Protein AF-A0A8T3LHT8-F1 (afdb_monomer_lite)

Radius of gyration: 14.56 Å; chains: 1; bounding box: 36×24×41 Å

Structure (mmCIF, N/CA/C/O backbone):
data_AF-A0A8T3LHT8-F1
#
_entry.id   AF-A0A8T3LHT8-F1
#
loop_
_atom_site.group_PDB
_atom_site.id
_atom_site.type_symbol
_atom_sit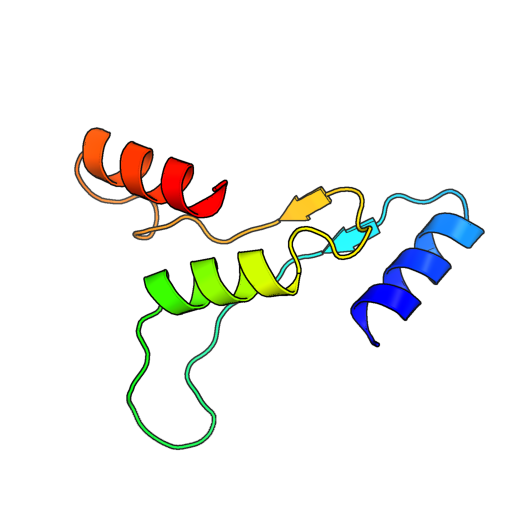e.label_atom_id
_atom_site.label_alt_id
_atom_site.label_comp_id
_atom_site.label_asym_id
_atom_site.label_entity_id
_atom_site.label_seq_id
_atom_site.pdbx_PDB_ins_code
_atom_site.Cartn_x
_atom_site.Cartn_y
_atom_site.Cartn_z
_atom_site.occupancy
_atom_site.B_iso_or_equiv
_atom_site.auth_seq_id
_atom_site.auth_comp_id
_atom_site.auth_asym_id
_atom_site.auth_atom_id
_atom_site.pdbx_PDB_model_num
ATOM 1 N N . ASP A 1 1 ? -17.667 -4.747 1.041 1.00 75.88 1 ASP A N 1
ATOM 2 C CA . ASP A 1 1 ? -16.470 -4.039 1.525 1.00 75.88 1 ASP A CA 1
ATOM 3 C C . ASP A 1 1 ? -15.657 -4.911 2.469 1.00 75.88 1 ASP A C 1
ATOM 5 O O . ASP A 1 1 ? -15.805 -4.812 3.677 1.00 75.88 1 ASP A O 1
ATOM 9 N N . MET A 1 2 ? -14.779 -5.768 1.939 1.00 97.75 2 MET A N 1
ATOM 10 C CA . MET A 1 2 ? -14.002 -6.702 2.773 1.00 97.75 2 MET A CA 1
ATOM 11 C C . MET A 1 2 ? -13.041 -5.980 3.732 1.00 97.75 2 MET A C 1
ATOM 13 O O . MET A 1 2 ? -12.958 -6.332 4.904 1.00 97.75 2 MET A O 1
ATOM 17 N N . VAL A 1 3 ? -12.323 -4.961 3.241 1.00 98.19 3 VAL A N 1
ATOM 18 C CA . VAL A 1 3 ? -11.375 -4.193 4.067 1.00 98.19 3 VAL A CA 1
ATOM 19 C C . VAL A 1 3 ? -12.106 -3.423 5.163 1.00 98.19 3 VAL A C 1
ATOM 21 O O . VAL A 1 3 ? -11.672 -3.446 6.308 1.00 98.19 3 VAL A O 1
ATOM 24 N N . LYS A 1 4 ? -13.251 -2.813 4.842 1.00 98.00 4 LYS A N 1
ATOM 25 C CA . LYS A 1 4 ? -14.068 -2.104 5.829 1.00 98.00 4 LYS A CA 1
ATOM 26 C C . LYS A 1 4 ? -14.550 -3.040 6.939 1.00 98.00 4 LYS A C 1
ATOM 28 O O . LYS A 1 4 ? -14.399 -2.715 8.107 1.00 98.00 4 LYS A O 1
ATOM 33 N N . GLU A 1 5 ? -15.087 -4.207 6.580 1.00 98.56 5 GLU A N 1
ATOM 34 C CA . GLU A 1 5 ? -15.540 -5.211 7.552 1.00 98.56 5 GLU A CA 1
ATOM 35 C C . GLU A 1 5 ? -14.400 -5.680 8.468 1.00 98.56 5 GLU A C 1
ATOM 37 O O . GLU A 1 5 ? -14.592 -5.818 9.675 1.00 98.56 5 GLU A O 1
ATOM 42 N N . PHE A 1 6 ? -13.203 -5.883 7.910 1.00 98.69 6 PHE A N 1
ATOM 43 C CA . PHE A 1 6 ? -12.012 -6.234 8.682 1.00 98.69 6 PHE A CA 1
ATOM 44 C C . PHE A 1 6 ? -11.595 -5.114 9.644 1.00 98.69 6 PHE A C 1
ATOM 46 O O . PHE A 1 6 ? -11.390 -5.370 10.830 1.00 98.69 6 PHE A O 1
ATOM 53 N N . THR A 1 7 ? -11.524 -3.874 9.160 1.00 98.50 7 THR A N 1
ATOM 54 C CA . THR A 1 7 ? -11.168 -2.710 9.978 1.00 98.50 7 THR A CA 1
ATOM 55 C C . THR A 1 7 ? -12.176 -2.480 11.105 1.00 98.50 7 THR A C 1
ATOM 57 O O . THR A 1 7 ? -11.772 -2.357 12.260 1.00 98.50 7 THR A O 1
ATOM 60 N N . ASP A 1 8 ? -13.480 -2.534 10.816 1.00 98.50 8 ASP A N 1
ATOM 61 C CA . ASP A 1 8 ? -14.538 -2.406 11.827 1.00 98.50 8 ASP A CA 1
ATOM 62 C C . ASP A 1 8 ? -14.439 -3.519 12.893 1.00 98.50 8 ASP A C 1
ATOM 64 O O . ASP A 1 8 ? -14.642 -3.284 14.091 1.00 98.50 8 ASP A O 1
ATOM 68 N N . LEU A 1 9 ? -14.091 -4.745 12.485 1.00 98.75 9 LEU A N 1
ATOM 69 C CA . LEU A 1 9 ? -13.887 -5.863 13.405 1.00 98.75 9 LEU A CA 1
ATOM 70 C C . LEU A 1 9 ? -12.682 -5.627 14.327 1.00 98.75 9 LEU A C 1
ATOM 72 O O . LEU A 1 9 ? -12.796 -5.845 15.533 1.00 98.75 9 LEU A O 1
ATOM 76 N N . CYS A 1 10 ? -11.553 -5.155 13.793 1.00 98.81 10 CYS A N 1
ATOM 77 C CA . CYS A 1 10 ? -10.378 -4.800 14.590 1.00 98.81 10 CYS A CA 1
ATOM 78 C C . CYS A 1 10 ? -10.706 -3.688 15.594 1.00 98.81 10 CYS A C 1
ATOM 80 O O . CYS A 1 10 ? -10.498 -3.854 16.800 1.00 98.81 10 CYS A O 1
ATOM 82 N N . HIS A 1 11 ? -11.292 -2.588 15.119 1.00 98.62 11 HIS A N 1
ATOM 83 C CA . HIS A 1 11 ? -11.586 -1.415 15.941 1.00 98.62 11 HIS A CA 1
ATOM 84 C C . HIS A 1 11 ? -12.617 -1.705 17.033 1.00 98.62 11 HIS A C 1
ATOM 86 O O . HIS A 1 11 ? -12.437 -1.267 18.169 1.00 98.62 11 HIS A O 1
ATOM 92 N N . SER A 1 12 ? -13.642 -2.518 16.750 1.00 98.69 12 SER A N 1
ATOM 93 C CA . SER A 1 12 ? -14.634 -2.929 17.761 1.00 98.69 12 SER A CA 1
ATOM 94 C C . SER A 1 12 ? -14.044 -3.757 18.910 1.00 98.69 12 SER A C 1
ATOM 96 O O . SER A 1 12 ? -14.648 -3.830 19.979 1.00 98.69 12 SER A O 1
ATOM 98 N N . HIS A 1 13 ? -12.850 -4.327 18.726 1.00 98.69 13 HIS A N 1
ATOM 99 C CA . HIS A 1 13 ? -12.121 -5.086 19.745 1.00 98.69 13 HIS A CA 1
ATOM 100 C C . HIS A 1 13 ? -10.912 -4.328 20.315 1.00 98.69 13 HIS A C 1
ATOM 102 O O . HIS A 1 13 ? -10.132 -4.908 21.070 1.00 98.69 13 HIS A O 1
ATOM 108 N N . GLY A 1 14 ? -10.734 -3.046 19.972 1.00 98.56 14 GLY A N 1
ATOM 109 C CA . GLY A 1 14 ? -9.568 -2.269 20.399 1.00 98.56 14 GLY A CA 1
ATOM 110 C C . GLY A 1 14 ? -8.244 -2.783 19.820 1.00 98.56 14 GLY A C 1
ATOM 111 O O . GLY A 1 14 ? -7.198 -2.618 20.446 1.00 98.56 14 GLY A O 1
ATOM 112 N N . LEU A 1 15 ? -8.287 -3.443 18.658 1.00 98.88 15 LEU A N 1
ATOM 113 C CA . LEU A 1 15 ? -7.125 -3.973 17.948 1.00 98.88 15 LEU A CA 1
ATOM 114 C C . LEU A 1 15 ? -6.740 -3.076 16.768 1.00 98.88 15 LEU A C 1
ATOM 116 O O . LEU A 1 15 ? -7.583 -2.407 16.174 1.00 98.88 15 LEU A O 1
ATOM 120 N N . VAL A 1 16 ? -5.460 -3.132 16.398 1.00 98.62 16 VAL A N 1
ATOM 121 C CA . VAL A 1 16 ? -4.909 -2.484 15.199 1.00 98.62 16 VAL A CA 1
ATOM 122 C C . VAL A 1 16 ? -5.332 -3.262 13.947 1.00 98.62 16 VAL A C 1
ATOM 124 O O . VAL A 1 16 ? -5.194 -4.487 13.902 1.00 98.62 16 VAL A O 1
ATOM 127 N N . SER A 1 17 ? -5.803 -2.553 12.923 1.00 98.75 17 SER A N 1
ATOM 128 C CA . SER A 1 17 ? -6.074 -3.064 11.578 1.00 98.75 17 SER A CA 1
ATOM 129 C C . SER A 1 17 ? -4.844 -2.881 10.686 1.00 98.75 17 SER A C 1
ATOM 131 O O . SER A 1 17 ? -4.418 -1.758 10.417 1.00 98.75 17 SER A O 1
ATOM 133 N N . ILE A 1 18 ? -4.262 -3.987 10.217 1.00 98.75 18 ILE A N 1
ATOM 134 C CA . ILE A 1 18 ? -3.140 -3.979 9.268 1.00 98.75 18 ILE A CA 1
ATOM 135 C C . ILE A 1 18 ? -3.595 -4.656 7.983 1.00 98.75 18 ILE A C 1
ATOM 137 O O . ILE A 1 18 ? -3.969 -5.830 8.011 1.00 98.75 18 ILE A O 1
ATOM 141 N N . ILE A 1 19 ? -3.516 -3.945 6.859 1.00 98.56 19 ILE A N 1
ATOM 142 C CA . ILE A 1 19 ? -3.823 -4.512 5.543 1.00 98.56 19 ILE A CA 1
ATOM 143 C C . ILE A 1 19 ? -2.553 -4.715 4.728 1.00 98.56 19 ILE A C 1
ATOM 145 O O . ILE A 1 19 ? -1.618 -3.921 4.800 1.00 98.56 19 ILE A O 1
ATOM 149 N N . GLU A 1 20 ? -2.535 -5.784 3.935 1.00 98.62 20 GLU A N 1
ATOM 150 C CA . GLU A 1 20 ? -1.437 -6.104 3.022 1.00 98.62 20 GLU A CA 1
ATOM 151 C C . GLU A 1 20 ? -1.971 -6.322 1.601 1.00 98.62 20 GLU A C 1
ATOM 153 O O . GLU A 1 20 ? -2.205 -7.465 1.194 1.00 98.62 20 GLU A O 1
ATOM 158 N N . PRO A 1 21 ? -2.225 -5.248 0.832 1.00 98.31 21 PRO A N 1
ATOM 159 C CA . PRO A 1 21 ? -2.539 -5.391 -0.580 1.00 98.31 21 PRO A CA 1
ATOM 160 C C . PRO A 1 21 ? -1.332 -5.951 -1.334 1.00 98.31 21 PRO A C 1
ATOM 162 O O . PRO A 1 21 ? -0.232 -5.403 -1.277 1.00 98.31 21 PRO A O 1
ATOM 165 N N . VAL A 1 22 ? -1.553 -7.056 -2.047 1.00 98.56 22 VAL A N 1
ATOM 166 C CA . VAL A 1 22 ? -0.539 -7.740 -2.860 1.00 98.56 22 VAL A CA 1
ATOM 167 C C . VAL A 1 22 ? -1.038 -7.814 -4.290 1.00 98.56 22 VAL A C 1
ATOM 169 O O . VAL A 1 22 ? -2.114 -8.364 -4.554 1.00 98.56 22 VAL A O 1
ATOM 172 N N . VAL A 1 23 ? -0.253 -7.297 -5.229 1.00 98.44 23 VAL A N 1
ATOM 173 C CA . VAL A 1 23 ? -0.663 -7.250 -6.630 1.00 98.44 23 VAL A CA 1
ATOM 174 C C . VAL A 1 23 ? -0.477 -8.603 -7.301 1.00 98.44 23 VAL A C 1
ATOM 176 O O . VAL A 1 23 ? 0.455 -9.361 -7.027 1.00 98.44 23 VAL A O 1
ATOM 179 N N . ARG A 1 24 ? -1.391 -8.936 -8.210 1.00 98.38 24 ARG A N 1
ATOM 180 C CA . ARG A 1 24 ? -1.362 -10.178 -8.987 1.00 98.38 24 ARG A CA 1
ATOM 181 C C . ARG A 1 24 ? -1.689 -9.882 -10.451 1.00 98.38 24 ARG A C 1
ATOM 183 O O . ARG A 1 24 ? -2.491 -8.984 -10.706 1.00 98.38 24 ARG A O 1
ATOM 190 N N . PRO A 1 25 ? -1.142 -10.660 -11.403 1.00 98.06 25 PRO A N 1
ATOM 191 C CA . PRO A 1 25 ? -1.567 -10.598 -12.796 1.00 98.06 25 PRO A CA 1
ATOM 1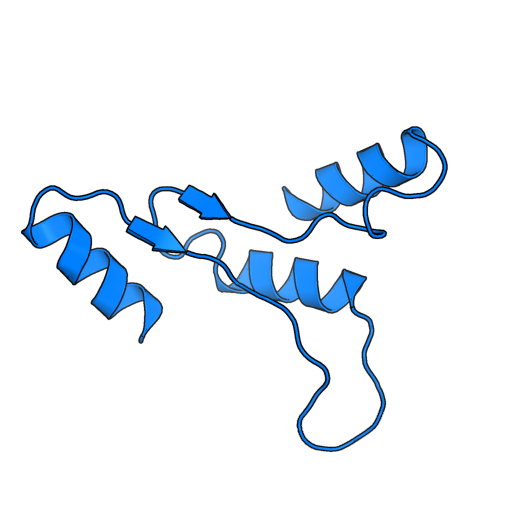92 C C . PRO A 1 25 ? -3.082 -10.812 -12.948 1.00 98.06 25 PRO A C 1
ATOM 194 O O . PRO A 1 25 ? -3.689 -11.522 -12.133 1.00 98.06 25 PRO A O 1
ATOM 197 N N . PRO A 1 26 ? -3.707 -10.243 -13.994 1.00 97.81 26 PRO A N 1
ATOM 198 C CA . PRO A 1 26 ? -5.135 -10.403 -14.221 1.00 97.81 26 PRO A CA 1
ATOM 199 C C . PRO A 1 26 ? -5.496 -11.870 -14.485 1.00 97.81 26 PRO A C 1
ATOM 201 O O . PRO A 1 26 ? -4.714 -12.648 -15.025 1.00 97.81 26 PRO A O 1
ATOM 204 N N . ARG A 1 27 ? -6.738 -12.255 -14.158 1.00 97.50 27 ARG A N 1
ATOM 205 C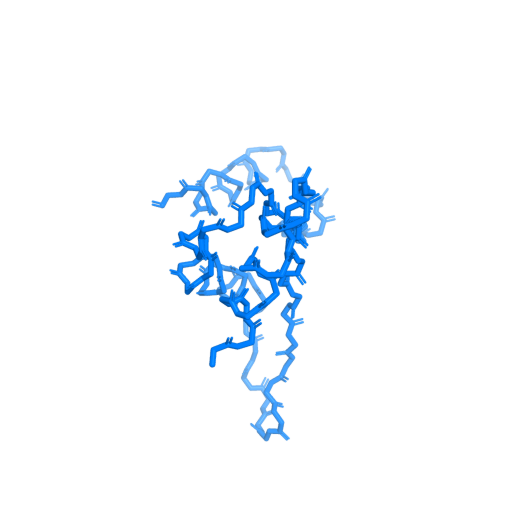 CA . ARG A 1 27 ? -7.230 -13.631 -14.382 1.00 97.50 27 ARG A CA 1
ATOM 206 C C . ARG A 1 27 ? -7.270 -14.033 -15.862 1.00 97.50 27 ARG A C 1
ATOM 208 O O . ARG A 1 27 ? -7.299 -15.222 -16.166 1.00 97.50 27 ARG A O 1
ATOM 215 N N . ARG A 1 28 ? -7.368 -13.058 -16.770 1.00 97.62 28 ARG A N 1
ATOM 216 C CA . ARG A 1 28 ? -7.396 -13.238 -18.227 1.00 97.62 28 ARG A CA 1
ATOM 217 C C . ARG A 1 28 ? -6.583 -12.123 -18.881 1.00 97.62 28 ARG A C 1
ATOM 219 O O . ARG A 1 28 ? -6.733 -10.967 -18.496 1.00 97.62 28 ARG A O 1
ATOM 226 N N . GLY A 1 29 ? -5.801 -12.476 -19.898 1.00 96.06 29 GLY A N 1
ATOM 227 C CA . GLY A 1 29 ? -4.847 -11.570 -20.542 1.00 96.06 29 GLY A CA 1
ATOM 228 C C . GLY A 1 29 ? -3.469 -11.600 -19.878 1.00 96.06 29 GLY A C 1
ATOM 229 O O . GLY A 1 29 ? -3.296 -12.180 -18.811 1.00 96.06 29 GLY A O 1
ATOM 230 N N . ASP A 1 30 ? -2.491 -10.993 -20.542 1.00 95.06 30 ASP A N 1
ATOM 231 C CA . ASP A 1 30 ? -1.070 -10.988 -20.167 1.00 95.06 30 ASP A CA 1
ATOM 232 C C . ASP A 1 30 ? -0.527 -9.586 -19.843 1.00 95.06 30 ASP A C 1
ATOM 234 O O . ASP A 1 30 ? 0.611 -9.440 -19.400 1.00 95.06 30 ASP A O 1
ATOM 238 N N . LYS A 1 31 ? -1.341 -8.542 -20.021 1.00 97.56 31 LYS A N 1
ATOM 239 C CA . LYS A 1 31 ? -0.973 -7.169 -19.674 1.00 97.56 31 LYS A CA 1
ATOM 240 C C . LYS A 1 31 ? -0.941 -7.001 -18.159 1.00 97.56 31 LYS A C 1
ATOM 242 O O . LYS A 1 31 ? -1.988 -6.917 -17.520 1.00 97.56 31 LYS A O 1
ATOM 247 N N . PHE A 1 32 ? 0.261 -6.928 -17.603 1.00 98.00 32 PHE A N 1
ATOM 248 C CA . PHE A 1 32 ? 0.482 -6.683 -16.185 1.00 98.00 32 PHE A CA 1
ATOM 249 C C . PHE A 1 32 ? 1.740 -5.839 -15.982 1.00 98.00 32 PHE A C 1
ATOM 251 O O . PHE A 1 32 ? 2.858 -6.328 -16.135 1.00 98.00 32 PHE A O 1
ATOM 258 N N . ASP A 1 33 ? 1.540 -4.571 -15.633 1.00 98.25 33 ASP A N 1
ATOM 259 C CA . ASP A 1 33 ? 2.590 -3.723 -15.078 1.00 98.25 33 ASP A CA 1
ATOM 260 C C . ASP A 1 33 ? 2.484 -3.795 -13.554 1.00 98.25 33 ASP A C 1
ATOM 262 O O . ASP A 1 33 ? 1.560 -3.241 -12.957 1.00 98.25 33 ASP A O 1
ATOM 266 N N . ARG A 1 34 ? 3.412 -4.528 -12.933 1.00 98.31 34 ARG A N 1
ATOM 267 C CA . ARG A 1 34 ? 3.435 -4.712 -11.481 1.00 98.31 34 ARG A CA 1
ATOM 268 C C . ARG A 1 34 ? 3.569 -3.381 -10.745 1.00 98.31 34 ARG A C 1
ATOM 270 O O . ARG A 1 34 ? 2.906 -3.192 -9.733 1.00 98.31 34 ARG A O 1
ATOM 277 N N . GLU A 1 35 ? 4.416 -2.480 -11.231 1.00 98.38 35 GLU A N 1
ATOM 278 C CA . GLU A 1 35 ? 4.713 -1.232 -10.529 1.00 98.38 35 GLU A CA 1
ATOM 279 C C . GLU A 1 35 ? 3.506 -0.302 -10.581 1.00 98.38 35 GLU A C 1
ATOM 281 O O . GLU A 1 35 ? 3.105 0.245 -9.557 1.00 98.38 35 GLU A O 1
ATOM 286 N N . GLN A 1 36 ? 2.853 -0.201 -11.742 1.00 98.38 36 GLN A N 1
ATOM 287 C CA . GLN A 1 36 ? 1.607 0.553 -11.847 1.00 98.38 36 GLN A CA 1
ATOM 288 C C . GLN A 1 36 ? 0.486 -0.080 -11.011 1.00 98.38 36 GLN A C 1
ATOM 290 O O . GLN A 1 36 ? -0.238 0.644 -10.336 1.00 98.38 36 GLN A O 1
ATOM 295 N N . ALA A 1 37 ? 0.387 -1.412 -10.972 1.00 98.50 37 ALA A N 1
ATOM 296 C CA . ALA A 1 37 ? -0.606 -2.096 -10.148 1.00 98.50 37 ALA A CA 1
ATOM 297 C C . ALA A 1 37 ? -0.422 -1.822 -8.644 1.00 98.50 37 ALA A C 1
ATOM 299 O O . ALA A 1 37 ? -1.414 -1.730 -7.925 1.00 98.50 37 ALA A O 1
ATOM 300 N N . ILE A 1 38 ? 0.821 -1.684 -8.158 1.00 98.56 38 ILE A N 1
ATOM 301 C CA . ILE A 1 38 ? 1.088 -1.343 -6.749 1.00 98.56 38 ILE A CA 1
ATOM 302 C C . ILE A 1 38 ? 0.566 0.067 -6.450 1.00 98.56 38 ILE A C 1
ATOM 304 O O . ILE A 1 38 ? -0.098 0.265 -5.434 1.00 98.56 38 ILE A O 1
ATOM 308 N N . ILE A 1 39 ? 0.811 1.027 -7.351 1.00 98.44 39 ILE A N 1
ATOM 309 C CA . ILE A 1 39 ? 0.287 2.397 -7.235 1.00 98.44 39 ILE A CA 1
ATOM 310 C C . ILE A 1 39 ? -1.244 2.406 -7.266 1.00 98.44 39 ILE A C 1
ATOM 312 O O . ILE A 1 39 ? -1.872 3.094 -6.467 1.00 98.44 39 ILE A O 1
ATOM 316 N N . ASP A 1 40 ? -1.854 1.645 -8.173 1.00 98.25 40 ASP A N 1
ATOM 317 C CA . ASP A 1 40 ? -3.310 1.591 -8.305 1.00 98.25 40 ASP A CA 1
ATOM 318 C C . ASP A 1 40 ? -3.957 0.993 -7.043 1.00 98.25 40 ASP A C 1
ATOM 320 O O . ASP A 1 40 ? -4.932 1.544 -6.536 1.00 98.25 40 ASP A O 1
ATOM 324 N N . ALA A 1 41 ? -3.364 -0.061 -6.470 1.00 98.12 41 ALA A N 1
ATOM 325 C CA . ALA A 1 41 ? -3.808 -0.632 -5.199 1.00 98.12 41 ALA A CA 1
ATOM 326 C C . ALA A 1 41 ? -3.647 0.351 -4.026 1.00 98.12 41 ALA A C 1
ATOM 328 O O . ALA A 1 41 ? -4.541 0.448 -3.186 1.00 98.12 41 ALA A O 1
ATOM 329 N N . ALA A 1 42 ? -2.545 1.108 -3.981 1.00 97.94 42 ALA A N 1
ATOM 330 C CA . ALA A 1 42 ? -2.331 2.138 -2.964 1.00 97.94 42 ALA A CA 1
ATOM 331 C C . ALA A 1 42 ? -3.364 3.268 -3.066 1.00 97.94 42 ALA A C 1
ATOM 333 O O . ALA A 1 42 ? -3.892 3.704 -2.050 1.00 97.94 42 ALA A O 1
ATOM 334 N N . LYS A 1 43 ? -3.735 3.690 -4.279 1.00 97.69 43 LYS A N 1
ATOM 335 C CA . LYS A 1 43 ? -4.809 4.675 -4.484 1.00 97.69 43 LYS A CA 1
ATOM 336 C C . LYS A 1 43 ? -6.183 4.150 -4.081 1.00 97.69 43 LYS A C 1
ATOM 338 O O . LYS A 1 43 ? -6.999 4.914 -3.580 1.00 97.69 43 LYS A O 1
ATOM 343 N N . GLU A 1 44 ? -6.450 2.869 -4.319 1.00 97.44 44 GLU A N 1
ATOM 344 C CA . GLU A 1 44 ? -7.729 2.246 -3.973 1.00 97.44 44 GLU A CA 1
ATOM 345 C C . GLU A 1 44 ? -7.875 2.014 -2.460 1.00 97.44 44 GLU A C 1
ATOM 347 O O . GLU A 1 44 ? -8.957 2.210 -1.909 1.00 97.44 44 GLU A O 1
ATOM 352 N N . LEU A 1 45 ? -6.801 1.594 -1.782 1.00 97.62 45 LEU A N 1
ATOM 353 C CA . LEU A 1 45 ? -6.862 1.061 -0.415 1.00 97.62 45 LEU A CA 1
ATOM 354 C C . LEU A 1 45 ? -6.060 1.865 0.620 1.00 97.62 45 LEU A C 1
ATOM 356 O O . LEU A 1 45 ? -6.158 1.572 1.813 1.00 97.62 45 LEU A O 1
ATOM 360 N N . GLY A 1 46 ? -5.279 2.862 0.202 1.00 96.56 46 GLY A N 1
ATOM 361 C CA . GLY A 1 46 ? -4.409 3.657 1.076 1.00 96.56 46 GLY A CA 1
ATOM 362 C C . GLY A 1 46 ? -5.161 4.508 2.101 1.00 96.56 46 GLY A C 1
ATOM 363 O O . GLY A 1 46 ? -4.642 4.734 3.187 1.00 96.56 46 GLY A O 1
ATOM 364 N N . ASP A 1 47 ? -6.404 4.893 1.797 1.00 96.88 47 ASP A N 1
ATOM 365 C CA . ASP A 1 47 ? -7.297 5.647 2.695 1.00 96.88 47 ASP A CA 1
ATOM 366 C C . ASP A 1 47 ? -8.497 4.800 3.168 1.00 96.88 47 ASP A C 1
ATOM 368 O O . ASP A 1 47 ? -9.607 5.276 3.389 1.00 96.88 47 ASP A O 1
ATOM 372 N N . SER A 1 48 ? -8.301 3.484 3.290 1.00 96.44 48 SER A N 1
ATOM 373 C CA . SER A 1 48 ? -9.365 2.533 3.655 1.00 96.44 48 SER A CA 1
ATOM 374 C C . SER A 1 48 ? -9.729 2.512 5.149 1.00 96.44 48 SER A C 1
ATOM 376 O O . SER A 1 48 ? -10.584 1.725 5.563 1.00 96.44 48 SER A O 1
ATOM 378 N N . GLY A 1 49 ? -9.080 3.345 5.970 1.00 97.38 49 GLY A N 1
ATOM 379 C CA . GLY A 1 49 ? -9.268 3.408 7.424 1.00 97.38 49 GLY A CA 1
ATOM 380 C C . GLY A 1 49 ? -8.475 2.372 8.230 1.00 97.38 49 GLY A C 1
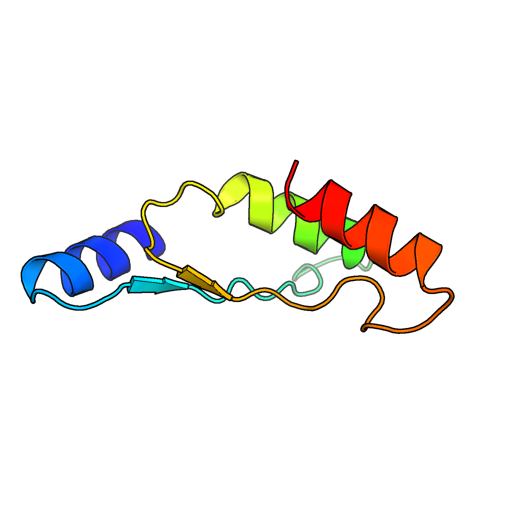ATOM 381 O O . GLY A 1 49 ? -8.607 2.332 9.451 1.00 97.38 49 GLY A O 1
ATOM 382 N N . ALA A 1 50 ? -7.663 1.534 7.579 1.00 98.38 50 ALA A N 1
ATOM 383 C CA . ALA A 1 50 ? -6.705 0.680 8.276 1.00 98.38 50 ALA A CA 1
ATOM 384 C C . ALA A 1 50 ? -5.613 1.524 8.958 1.00 98.38 50 ALA A C 1
ATOM 386 O O . ALA A 1 50 ? -5.229 2.582 8.466 1.00 98.38 50 ALA A O 1
ATOM 387 N N . ASP A 1 51 ? -5.078 1.028 10.069 1.00 98.62 51 ASP A N 1
ATOM 388 C CA . ASP A 1 51 ? -4.083 1.744 10.871 1.00 98.62 51 ASP A CA 1
ATOM 389 C C . ASP A 1 51 ? -2.663 1.624 10.293 1.00 98.62 51 ASP A C 1
ATOM 391 O O . ASP A 1 51 ? -1.797 2.456 10.567 1.00 98.62 51 ASP A O 1
ATOM 395 N N . LEU A 1 52 ? -2.397 0.569 9.514 1.00 98.56 52 LEU A N 1
ATOM 396 C CA . LEU A 1 52 ? -1.102 0.343 8.875 1.00 98.56 52 LEU A CA 1
ATOM 397 C C . LEU A 1 52 ? -1.273 -0.334 7.513 1.00 98.56 52 LEU A C 1
ATOM 399 O O . LEU A 1 52 ? -1.935 -1.367 7.381 1.00 98.56 52 LEU A O 1
ATOM 403 N N . TYR A 1 53 ? -0.610 0.235 6.509 1.00 98.38 53 TYR A N 1
ATOM 404 C CA . TYR A 1 53 ? -0.541 -0.297 5.155 1.00 98.38 53 TYR A CA 1
ATOM 405 C C . TYR A 1 53 ? 0.789 -1.030 4.923 1.00 98.38 53 TYR A C 1
ATOM 407 O O . TYR A 1 53 ? 1.855 -0.416 4.848 1.00 98.38 53 TYR A O 1
ATOM 415 N N . LYS A 1 54 ? 0.747 -2.360 4.826 1.00 98.62 54 LYS A N 1
ATOM 416 C CA . LYS A 1 54 ? 1.912 -3.193 4.510 1.00 98.62 54 LYS A CA 1
ATOM 417 C C . LYS A 1 54 ? 1.976 -3.409 2.998 1.00 98.62 54 LYS A C 1
ATOM 419 O O . LYS A 1 54 ? 1.089 -4.026 2.424 1.00 98.62 54 LYS A O 1
ATOM 424 N N . VAL A 1 55 ? 3.034 -2.923 2.354 1.00 98.38 55 VAL A N 1
ATOM 425 C CA . VAL A 1 55 ? 3.151 -2.905 0.886 1.00 98.38 55 VAL A CA 1
ATOM 426 C C . VAL A 1 55 ? 4.382 -3.649 0.386 1.00 98.38 55 VAL A C 1
ATOM 428 O O . VAL A 1 55 ? 5.395 -3.764 1.079 1.00 98.38 55 VAL A O 1
ATOM 431 N N . GLU A 1 56 ? 4.303 -4.142 -0.846 1.00 98.56 56 GLU A N 1
ATOM 432 C CA . GLU A 1 56 ? 5.459 -4.649 -1.576 1.00 98.56 56 GLU A CA 1
ATOM 433 C C . GLU A 1 56 ? 6.445 -3.520 -1.924 1.00 98.56 56 GLU A C 1
ATOM 435 O O . GLU A 1 56 ? 6.041 -2.428 -2.314 1.00 98.56 56 GLU A O 1
ATOM 440 N N . MET A 1 57 ? 7.752 -3.797 -1.866 1.00 98.19 57 MET A N 1
ATOM 441 C CA . MET A 1 57 ? 8.765 -2.822 -2.281 1.00 98.19 57 MET A CA 1
ATOM 442 C C . MET A 1 57 ? 8.721 -2.610 -3.809 1.00 98.19 57 MET A C 1
ATOM 444 O O . MET A 1 57 ? 8.828 -3.599 -4.559 1.00 98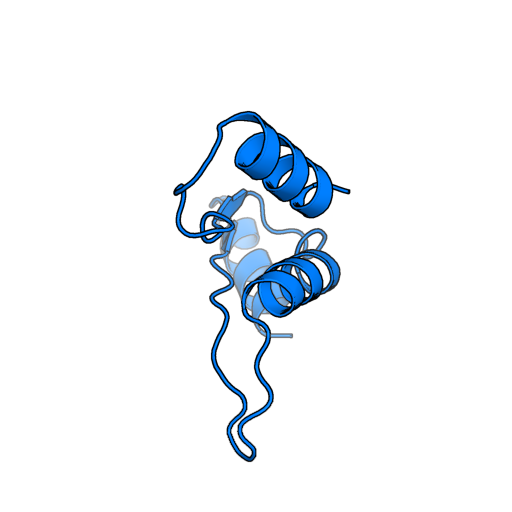.19 57 MET A O 1
ATOM 448 N N . PRO A 1 58 ? 8.626 -1.355 -4.290 1.00 98.38 58 PRO A N 1
ATOM 449 C CA . PRO A 1 58 ? 8.792 -1.045 -5.705 1.00 98.38 58 PRO A CA 1
ATOM 450 C C . PRO A 1 58 ? 10.139 -1.540 -6.241 1.00 98.38 58 PRO A C 1
ATOM 452 O O . PRO A 1 58 ? 11.139 -1.592 -5.516 1.00 98.38 58 PRO A O 1
ATOM 455 N N . LEU A 1 59 ? 10.166 -1.946 -7.511 1.00 98.19 59 LEU A N 1
ATOM 456 C CA . LEU A 1 59 ? 11.358 -2.436 -8.219 1.00 98.19 59 LEU A CA 1
ATOM 457 C C . LEU A 1 59 ? 12.085 -3.591 -7.498 1.00 98.19 59 LEU A C 1
ATOM 459 O O . LEU A 1 59 ? 13.277 -3.827 -7.705 1.00 98.19 59 LEU A O 1
ATOM 463 N N . TYR A 1 60 ? 11.379 -4.315 -6.623 1.00 98.31 60 TYR A N 1
ATOM 464 C CA . TYR A 1 60 ? 11.930 -5.361 -5.755 1.00 98.31 60 TYR A CA 1
ATOM 465 C C . TYR A 1 60 ? 13.088 -4.886 -4.857 1.00 98.31 60 TYR A C 1
ATOM 467 O O . TYR A 1 60 ? 13.910 -5.705 -4.441 1.00 98.31 60 TYR A O 1
ATOM 475 N N . GLY A 1 61 ? 13.194 -3.579 -4.589 1.00 98.25 61 GLY A N 1
ATOM 476 C CA . GLY A 1 61 ? 14.325 -3.004 -3.854 1.00 98.25 61 GLY A CA 1
ATOM 477 C C . GLY A 1 61 ? 15.663 -3.120 -4.593 1.00 98.25 61 GLY A C 1
ATOM 478 O O . GLY A 1 61 ? 16.715 -3.153 -3.956 1.00 98.25 61 GLY A O 1
ATOM 479 N N . LYS A 1 62 ? 15.640 -3.240 -5.925 1.00 98.56 62 LYS A N 1
ATOM 480 C CA . LYS A 1 62 ? 16.831 -3.382 -6.768 1.00 98.56 62 LYS A CA 1
ATOM 481 C C . LYS A 1 62 ? 17.015 -2.164 -7.666 1.00 98.56 62 LYS A C 1
ATOM 483 O O . LYS A 1 62 ? 16.048 -1.536 -8.077 1.00 98.56 62 LYS A O 1
ATOM 488 N N . GLY A 1 63 ? 18.269 -1.897 -8.020 1.00 97.75 63 GLY A N 1
ATOM 489 C CA . GLY A 1 63 ? 18.650 -0.782 -8.885 1.00 97.75 63 GLY A CA 1
ATOM 490 C C . GLY A 1 63 ? 19.264 0.391 -8.115 1.00 97.75 63 GLY A C 1
ATOM 491 O O . GLY A 1 63 ? 19.557 0.269 -6.921 1.00 97.75 63 GLY A O 1
ATOM 492 N N . PRO A 1 64 ? 19.524 1.514 -8.802 1.00 98.56 64 PRO A N 1
ATOM 493 C CA . PRO A 1 64 ? 20.074 2.716 -8.191 1.00 98.56 64 PRO A CA 1
ATOM 494 C C . PRO A 1 64 ? 19.182 3.252 -7.069 1.00 98.56 64 PRO A C 1
ATOM 496 O O . PRO A 1 64 ? 17.961 3.316 -7.197 1.00 98.56 64 PRO A O 1
ATOM 499 N N . GLN A 1 65 ? 19.803 3.731 -5.989 1.00 98.56 65 GLN A N 1
ATOM 500 C CA . GLN A 1 65 ? 19.090 4.308 -4.845 1.00 98.56 65 GLN A CA 1
ATOM 501 C C . GLN A 1 65 ? 18.124 5.432 -5.254 1.00 98.56 65 GLN A C 1
ATOM 503 O O . GLN A 1 65 ? 17.035 5.531 -4.697 1.00 98.56 65 GLN A O 1
ATOM 508 N N . GLN A 1 66 ? 18.504 6.263 -6.229 1.00 98.56 66 GLN A N 1
ATOM 509 C CA . GLN A 1 66 ? 17.659 7.362 -6.695 1.00 98.56 66 GLN A CA 1
ATOM 510 C C . GLN A 1 66 ? 16.364 6.864 -7.352 1.00 98.56 66 GLN A C 1
ATOM 512 O O . GLN A 1 66 ? 15.314 7.464 -7.145 1.00 98.56 66 GLN A O 1
ATOM 517 N N . GLU A 1 67 ? 16.413 5.758 -8.099 1.00 98.50 67 GLU A N 1
ATOM 518 C CA . GLU A 1 67 ? 15.223 5.167 -8.722 1.00 98.50 67 GLU A CA 1
ATOM 519 C C . GLU A 1 67 ? 14.287 4.580 -7.663 1.00 98.50 67 GLU A C 1
ATOM 521 O O . GLU A 1 67 ? 13.081 4.821 -7.704 1.00 98.50 67 GLU A O 1
ATOM 526 N N . LEU A 1 68 ? 14.846 3.890 -6.661 1.00 98.69 68 LEU A N 1
ATOM 527 C CA . LEU A 1 68 ? 14.080 3.377 -5.523 1.00 98.69 68 LEU A CA 1
ATOM 528 C C . LEU A 1 68 ? 13.423 4.500 -4.721 1.00 98.69 68 LEU A C 1
ATOM 530 O O . LEU A 1 68 ? 12.264 4.370 -4.3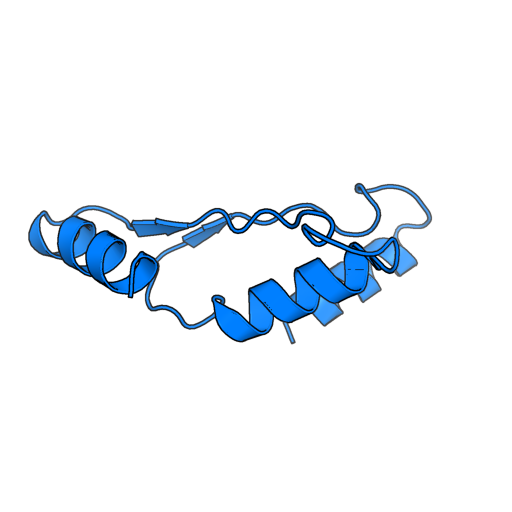26 1.00 98.69 68 LEU A O 1
ATOM 534 N N . LEU A 1 69 ? 14.138 5.606 -4.503 1.00 98.56 69 LEU A N 1
ATOM 535 C CA . LEU A 1 69 ? 13.601 6.776 -3.818 1.00 98.56 69 LEU A CA 1
ATOM 536 C C . LEU A 1 69 ? 12.429 7.377 -4.599 1.00 98.56 69 LEU A C 1
ATOM 538 O O . LEU A 1 69 ? 11.362 7.561 -4.022 1.00 98.56 69 LEU A O 1
ATOM 542 N N . CYS A 1 70 ? 12.592 7.619 -5.903 1.00 98.44 70 CYS A N 1
ATOM 543 C CA . CYS A 1 70 ? 11.525 8.167 -6.740 1.00 98.44 70 CYS A CA 1
ATOM 544 C C . CYS A 1 70 ? 10.296 7.246 -6.794 1.00 98.44 70 CYS A C 1
ATOM 546 O O . CYS A 1 70 ? 9.169 7.726 -6.701 1.00 98.44 70 CYS A O 1
ATOM 548 N N . ALA A 1 71 ? 10.493 5.929 -6.905 1.00 98.31 71 ALA A N 1
ATOM 549 C CA . ALA A 1 71 ? 9.394 4.965 -6.904 1.00 98.31 71 ALA A CA 1
ATOM 550 C C . ALA A 1 71 ? 8.666 4.910 -5.549 1.00 98.31 71 ALA A C 1
ATOM 552 O O . ALA A 1 71 ? 7.440 4.860 -5.512 1.00 98.31 71 ALA A O 1
ATOM 553 N N . SER A 1 72 ? 9.412 4.972 -4.441 1.00 98.50 72 SER A N 1
ATOM 554 C CA . SER A 1 72 ? 8.842 4.976 -3.086 1.00 98.50 72 SER A CA 1
ATOM 555 C C . SER A 1 72 ? 8.097 6.277 -2.777 1.00 98.50 72 SER A C 1
ATOM 557 O O . SER A 1 72 ? 7.062 6.239 -2.124 1.00 98.50 72 SER A O 1
ATOM 559 N N . GLN A 1 73 ? 8.590 7.422 -3.263 1.00 98.25 73 GLN A N 1
ATOM 560 C CA . GLN A 1 73 ? 7.892 8.708 -3.157 1.00 98.25 73 GLN A CA 1
ATOM 561 C C . GLN A 1 73 ? 6.578 8.676 -3.934 1.00 98.25 73 GLN A C 1
ATOM 563 O O . GLN A 1 73 ? 5.535 8.938 -3.354 1.00 98.25 73 GLN A O 1
ATOM 568 N N . ARG A 1 74 ? 6.613 8.224 -5.195 1.00 97.75 74 ARG A N 1
ATOM 569 C CA . ARG A 1 74 ? 5.418 8.100 -6.042 1.00 97.75 74 ARG A CA 1
ATOM 570 C C . ARG A 1 74 ? 4.343 7.184 -5.447 1.00 97.75 74 ARG A C 1
ATOM 572 O O . ARG A 1 74 ? 3.167 7.366 -5.733 1.00 97.75 74 ARG A O 1
ATOM 579 N N . LEU A 1 75 ? 4.739 6.176 -4.671 1.00 97.31 75 LEU A N 1
ATOM 580 C CA . LEU A 1 75 ? 3.814 5.286 -3.964 1.00 97.31 75 LEU A CA 1
ATOM 581 C C . LEU A 1 75 ? 3.058 5.984 -2.827 1.00 97.31 75 LEU A C 1
ATOM 583 O O . LEU A 1 75 ? 1.965 5.552 -2.476 1.00 97.31 75 LEU A O 1
ATOM 587 N N . ASN A 1 76 ? 3.644 7.031 -2.254 1.00 91.69 76 ASN A N 1
ATOM 588 C CA . ASN A 1 76 ? 3.098 7.782 -1.130 1.00 91.69 76 ASN A CA 1
ATOM 589 C C . ASN A 1 76 ? 2.431 9.107 -1.560 1.00 91.69 76 ASN A C 1
ATOM 591 O O . ASN A 1 76 ? 2.067 9.900 -0.693 1.00 91.69 76 ASN A O 1
ATOM 595 N N . ASP A 1 77 ? 2.323 9.359 -2.867 1.00 84.56 77 ASP A N 1
ATOM 596 C CA . ASP A 1 77 ? 1.664 10.536 -3.452 1.00 84.56 77 ASP A CA 1
ATOM 597 C C . ASP A 1 77 ? 0.159 10.294 -3.661 1.00 84.56 77 ASP A C 1
ATOM 599 O O . ASP A 1 77 ? -0.633 11.195 -3.299 1.00 84.56 77 ASP A O 1
#

Secondary structure (DSSP, 8-state):
-HHHHHHHHHHHTTPPPEE-------SSSS---HHHHHHHHHHHHTTSS-SEE--PPGGGG-S-HHHHHHHHHHHT-

Sequence (77 aa):
DMVKEFTDLCHSHGLVSIIEPVVRPPRRGDKFDREQAIIDAAKELGDSGADLYKVEMPLYGKGPQQELLCASQRLND

Foldseek 3Di:
DVLLVQLCVQVVVVHAFEDEDDDDDDPDDDDDDRLVRQLVCCVVCVPVNGPYYHYQQPPNPDDDPVVSVVSVVSSVD

InterPro domains:
  IPR002915 DeoC/FbaB/LacD aldolase [PF01791] (1-75)
  IPR013785 Aldolase-type TIM barrel [G3DSA:3.20.20.70] (1-77)
  IPR050552 LacD aldolase [PTHR39340] (1-77)

Organism: Escherichia coli (NCBI:txid562)

pLDDT: mean 97.61, std 3.09, range [75.88, 98.88]